Protein AF-A0A358MZM6-F1 (afdb_monomer)

Solvent-accessible surface area (backbone atoms only — not comparable to full-atom values): 9658 Å² total; per-residue (Å²): 132,86,38,70,95,52,33,87,55,65,82,93,56,60,63,68,61,49,49,54,53,49,49,56,41,51,64,39,51,34,7,56,66,29,31,60,54,46,32,49,62,78,76,50,54,70,80,70,39,48,87,45,44,67,49,44,51,47,34,42,74,51,62,31,85,33,50,62,96,30,25,59,54,30,22,54,45,38,35,43,50,28,32,77,63,34,26,55,71,26,55,64,48,32,60,67,67,24,47,85,88,46,86,70,22,72,61,43,38,54,51,29,53,58,35,45,56,64,43,42,29,56,42,51,84,48,44,71,58,50,57,49,49,44,53,50,47,65,70,34,96,60,22,83,82,38,45,76,53,45,54,49,48,56,52,48,52,52,54,27,72,73,39,78,64,85,60,86,65,40,58,83,81,79,102

Secondary structure (DSSP, 8-state):
---TTTSS--TT--HHHHHHHHHHHHH-SBHHHHHHGGGTGGG--HHHHGGGHHHHHHHHHS--SB-GGGHHHHHHHHHHHHHHTTBTTHHHHHHHTT-TTSTTHHHHHHHHHHHHHTTGGGGGGGHHHHHHHHHHHHHSTTHHHHHHHHHHHHHHHHHHHH-----PPBPSTT-

pLDDT: mean 91.61, std 7.94, range [53.28, 98.44]

Mean predicted aligned error: 4.28 Å

Structure (mmCIF, N/CA/C/O backbone):
data_AF-A0A358MZM6-F1
#
_entry.id   AF-A0A358MZM6-F1
#
loop_
_atom_site.group_PDB
_atom_site.id
_atom_site.type_symbol
_atom_site.label_atom_id
_atom_site.label_alt_id
_atom_site.label_comp_id
_atom_site.label_asym_id
_atom_site.label_entity_id
_atom_site.label_seq_id
_atom_site.pdbx_PDB_ins_code
_atom_site.Cartn_x
_atom_site.Cartn_y
_atom_site.Cartn_z
_atom_site.occupancy
_atom_site.B_iso_or_equiv
_atom_site.auth_seq_id
_atom_site.auth_comp_id
_atom_site.auth_asym_id
_atom_site.auth_atom_id
_atom_site.pdbx_PDB_model_num
ATOM 1 N N . ARG A 1 1 ? -5.790 9.515 -16.003 1.00 54.62 1 ARG A N 1
ATOM 2 C CA . ARG A 1 1 ? -4.310 9.675 -15.987 1.00 54.62 1 ARG A CA 1
ATOM 3 C C . ARG A 1 1 ? -3.790 9.481 -17.411 1.00 54.62 1 ARG A C 1
ATOM 5 O O . ARG A 1 1 ? -4.254 8.554 -18.059 1.00 54.62 1 ARG A O 1
ATOM 12 N N . ARG A 1 2 ? -2.876 10.325 -17.916 1.00 56.56 2 ARG A N 1
ATOM 13 C CA . ARG A 1 2 ? -2.141 10.038 -19.166 1.00 56.56 2 ARG A CA 1
ATOM 14 C C . ARG A 1 2 ? -1.025 9.043 -18.820 1.00 56.56 2 ARG A C 1
ATOM 16 O O . ARG A 1 2 ? -0.200 9.362 -17.976 1.00 56.56 2 ARG A O 1
ATOM 23 N N . GLY A 1 3 ? -1.048 7.842 -19.391 1.00 63.28 3 GLY A N 1
ATOM 24 C CA . GLY A 1 3 ? -0.152 6.730 -19.031 1.00 63.28 3 GLY A CA 1
ATOM 25 C C . GLY A 1 3 ? 1.261 6.802 -19.622 1.00 63.28 3 GLY A C 1
ATOM 26 O O . GLY A 1 3 ? 1.897 5.773 -19.763 1.00 63.28 3 GLY A O 1
ATOM 27 N N . GLY A 1 4 ? 1.751 7.974 -20.034 1.00 71.50 4 GLY A N 1
ATOM 28 C CA . GLY A 1 4 ? 3.021 8.069 -20.766 1.00 71.50 4 GLY A CA 1
ATOM 29 C C . GLY A 1 4 ? 3.014 7.317 -22.107 1.00 71.50 4 GLY A C 1
ATOM 30 O O . GLY A 1 4 ? 1.965 6.863 -22.568 1.00 71.50 4 GLY A O 1
ATOM 31 N N . LEU A 1 5 ? 4.188 7.212 -22.739 1.00 73.56 5 LEU A N 1
ATOM 32 C CA . LEU A 1 5 ? 4.358 6.604 -24.067 1.00 73.56 5 LEU A CA 1
ATOM 33 C C . LEU A 1 5 ? 4.016 5.101 -24.079 1.00 73.56 5 LEU A C 1
ATOM 35 O O . LEU A 1 5 ? 3.422 4.620 -25.036 1.00 73.56 5 LEU A O 1
ATOM 39 N N . ILE A 1 6 ? 4.341 4.385 -22.996 1.00 80.88 6 ILE A N 1
ATOM 40 C CA . ILE A 1 6 ? 4.246 2.915 -22.907 1.00 80.88 6 ILE A CA 1
ATOM 41 C C . ILE A 1 6 ? 3.230 2.401 -21.873 1.00 80.88 6 ILE A C 1
ATOM 43 O O . ILE A 1 6 ? 3.081 1.200 -21.689 1.00 80.88 6 ILE A O 1
ATOM 47 N N . GLY A 1 7 ? 2.482 3.267 -21.185 1.00 74.56 7 GLY A N 1
ATOM 48 C CA . GLY A 1 7 ? 1.556 2.804 -20.138 1.00 74.56 7 GLY A CA 1
ATOM 49 C C . GLY A 1 7 ? 0.238 2.219 -20.643 1.00 74.56 7 GLY A C 1
ATOM 50 O O . GLY A 1 7 ? -0.596 1.860 -19.817 1.00 74.56 7 GLY A O 1
ATOM 51 N N . ARG A 1 8 ? 0.015 2.136 -21.963 1.00 78.38 8 ARG A N 1
ATOM 52 C CA . ARG A 1 8 ? -1.135 1.416 -22.552 1.00 78.38 8 ARG A CA 1
ATOM 53 C C . ARG A 1 8 ? -0.785 0.014 -23.047 1.00 78.38 8 ARG A C 1
ATOM 55 O O . ARG A 1 8 ? -1.673 -0.822 -23.127 1.00 78.38 8 ARG A O 1
ATOM 62 N N . SER A 1 9 ? 0.459 -0.199 -23.463 1.00 81.12 9 SER A N 1
ATOM 63 C CA . SER A 1 9 ? 0.935 -1.464 -24.015 1.00 81.12 9 SER A CA 1
ATOM 64 C C . SER A 1 9 ? 2.455 -1.507 -23.942 1.00 81.12 9 SER A C 1
ATOM 66 O O . SER A 1 9 ? 3.119 -0.510 -24.224 1.00 81.12 9 SER A O 1
ATOM 68 N N . LEU A 1 10 ? 2.981 -2.681 -23.596 1.00 84.06 10 LEU A N 1
ATOM 69 C CA . LEU A 1 10 ? 4.411 -2.994 -23.596 1.00 84.06 10 LEU A CA 1
ATOM 70 C C . LEU A 1 10 ? 4.800 -3.897 -24.783 1.00 84.06 10 LEU A C 1
ATOM 72 O O . LEU A 1 10 ? 5.896 -4.452 -24.808 1.00 84.06 10 LEU A O 1
ATOM 76 N N . ALA A 1 11 ? 3.906 -4.072 -25.763 1.00 85.56 11 ALA A N 1
ATOM 77 C CA . ALA A 1 11 ? 4.174 -4.885 -26.945 1.00 85.56 11 ALA A CA 1
ATOM 78 C C . ALA A 1 11 ? 5.356 -4.317 -27.751 1.00 85.56 11 ALA A C 1
ATOM 80 O O . ALA A 1 11 ? 5.383 -3.128 -28.064 1.00 85.56 11 ALA A O 1
ATOM 81 N N . GLY A 1 12 ? 6.328 -5.173 -28.077 1.00 85.50 12 GLY A N 1
ATOM 82 C CA . GLY A 1 12 ? 7.541 -4.788 -28.807 1.00 85.50 12 GLY A CA 1
ATOM 83 C C . GLY A 1 12 ? 8.589 -4.033 -27.978 1.00 85.50 12 GLY A C 1
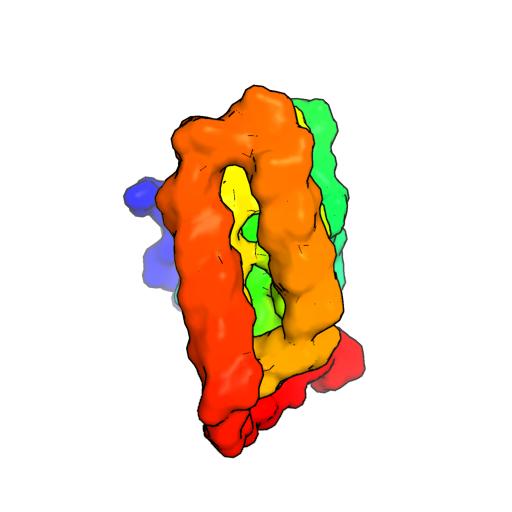ATOM 84 O O . GLY A 1 12 ? 9.612 -3.641 -28.531 1.00 85.50 12 GLY A O 1
ATOM 85 N N . VAL A 1 13 ? 8.367 -3.830 -26.673 1.00 86.94 13 VAL A N 1
ATOM 86 C CA . VAL A 1 13 ? 9.354 -3.210 -25.778 1.00 86.94 13 VAL A CA 1
ATOM 87 C C . VAL A 1 13 ? 10.357 -4.261 -25.308 1.00 86.94 13 VAL A C 1
ATOM 89 O O . VAL A 1 13 ? 9.971 -5.302 -24.771 1.00 86.94 13 VAL A O 1
ATOM 92 N N . ASP A 1 14 ? 11.645 -3.962 -25.465 1.00 89.94 14 ASP A N 1
ATOM 93 C CA . ASP A 1 14 ? 12.726 -4.775 -24.912 1.00 89.94 14 ASP A CA 1
ATOM 94 C C . ASP A 1 14 ? 12.617 -4.842 -23.380 1.00 89.94 14 ASP A C 1
ATOM 96 O O . ASP A 1 14 ? 12.567 -3.820 -22.687 1.00 89.94 14 ASP A O 1
ATOM 100 N N . ARG A 1 15 ? 12.544 -6.064 -22.845 1.00 86.25 15 ARG A N 1
ATOM 101 C CA . ARG A 1 15 ? 12.264 -6.295 -21.423 1.00 86.25 15 ARG A CA 1
ATOM 102 C C . ARG A 1 15 ? 13.448 -5.989 -20.526 1.00 86.25 15 ARG A C 1
ATOM 104 O O . ARG A 1 15 ? 13.241 -5.524 -19.408 1.00 86.25 15 ARG A O 1
ATOM 111 N N . GLU A 1 16 ? 14.661 -6.197 -21.011 1.00 88.56 16 GLU A N 1
ATOM 112 C CA . GLU A 1 16 ? 15.870 -5.923 -20.248 1.00 88.56 16 GLU A CA 1
ATOM 113 C C . GLU A 1 16 ? 16.110 -4.411 -20.143 1.00 88.56 16 GLU A C 1
ATOM 115 O O . GLU A 1 16 ? 16.407 -3.889 -19.065 1.00 88.56 16 GLU A O 1
ATOM 120 N N . LEU A 1 17 ? 15.908 -3.682 -21.244 1.00 91.69 17 LEU A N 1
ATOM 121 C CA . LEU A 1 17 ? 15.954 -2.222 -21.256 1.00 91.69 17 LEU A CA 1
ATOM 122 C C . LEU A 1 17 ? 14.833 -1.623 -20.407 1.00 91.69 17 LEU A C 1
ATOM 124 O O . LEU A 1 17 ? 15.084 -0.678 -19.658 1.00 91.69 17 LEU A O 1
ATOM 128 N N . LEU A 1 18 ? 13.620 -2.185 -20.470 1.00 90.06 18 LEU A N 1
ATOM 129 C CA . LEU A 1 18 ? 12.517 -1.769 -19.605 1.00 90.06 18 LEU A CA 1
ATOM 130 C C . LEU A 1 18 ? 12.870 -1.966 -18.129 1.00 90.06 18 LEU A C 1
ATOM 132 O O . LEU A 1 18 ? 12.666 -1.049 -17.335 1.00 90.06 18 LEU A O 1
ATOM 136 N N . LEU A 1 19 ? 13.423 -3.127 -17.769 1.00 88.19 19 LEU A N 1
ATOM 137 C CA . LEU A 1 19 ? 13.860 -3.418 -16.406 1.00 88.19 19 LEU A CA 1
ATOM 138 C C . LEU A 1 19 ? 14.866 -2.383 -15.912 1.00 88.19 19 LEU A C 1
ATOM 140 O O . LEU A 1 19 ? 14.633 -1.737 -14.890 1.00 88.19 19 LEU A O 1
ATOM 144 N N . ARG A 1 20 ? 15.934 -2.151 -16.680 1.00 91.00 20 ARG A N 1
ATOM 145 C CA . ARG A 1 20 ? 16.954 -1.151 -16.345 1.00 91.00 20 ARG A CA 1
ATOM 146 C C . ARG A 1 20 ? 16.359 0.248 -16.194 1.00 91.00 20 ARG A C 1
ATOM 148 O O . ARG A 1 20 ? 16.615 0.915 -15.192 1.00 91.00 20 ARG A O 1
ATOM 155 N N . ALA A 1 21 ? 15.532 0.679 -17.146 1.00 91.75 21 ALA A N 1
ATOM 156 C CA . ALA A 1 21 ? 14.928 2.008 -17.135 1.00 91.75 21 ALA A CA 1
ATOM 157 C C . ALA A 1 21 ? 13.986 2.216 -15.940 1.00 91.75 21 ALA A C 1
ATOM 159 O O . ALA A 1 21 ? 14.014 3.276 -15.314 1.00 91.75 21 ALA A O 1
ATOM 160 N N . VAL A 1 22 ? 13.171 1.215 -15.597 1.00 90.69 22 VAL A N 1
ATOM 161 C CA . VAL A 1 22 ? 12.270 1.289 -14.439 1.00 90.69 22 VAL A CA 1
ATOM 162 C C . VAL A 1 22 ? 13.062 1.285 -13.139 1.00 90.69 22 VAL A C 1
ATOM 164 O O . VAL A 1 22 ? 12.782 2.124 -12.290 1.00 90.69 22 VAL A O 1
ATOM 167 N N . CYS A 1 23 ? 14.064 0.415 -12.980 1.00 91.31 23 CYS A N 1
ATOM 168 C CA . CYS A 1 23 ? 14.886 0.378 -11.767 1.00 91.31 23 CYS A CA 1
ATOM 169 C C . CYS A 1 23 ? 15.580 1.723 -11.510 1.00 91.31 23 CYS A C 1
ATOM 171 O O . CYS A 1 23 ? 15.464 2.270 -10.415 1.00 91.31 23 CYS A O 1
ATOM 173 N N . VAL A 1 24 ? 16.212 2.310 -12.532 1.00 93.38 24 VAL A N 1
ATOM 174 C CA . VAL A 1 24 ? 16.828 3.645 -12.428 1.00 93.38 24 VAL A CA 1
ATOM 175 C C . VAL A 1 24 ? 15.769 4.719 -12.166 1.00 93.38 24 VAL A C 1
ATOM 177 O O . VAL A 1 24 ? 15.937 5.585 -11.309 1.00 93.38 24 VAL A O 1
ATOM 180 N N . GLY A 1 25 ? 14.639 4.661 -12.871 1.00 93.00 25 GLY A N 1
ATOM 181 C CA . GLY A 1 25 ? 13.559 5.628 -12.708 1.00 93.00 25 GLY A CA 1
ATOM 182 C C . GLY A 1 25 ? 12.920 5.601 -11.313 1.00 93.00 25 GLY A C 1
ATOM 183 O O . GLY A 1 25 ? 12.555 6.653 -10.789 1.00 93.00 25 GLY A O 1
ATOM 184 N N . LEU A 1 26 ? 12.818 4.428 -10.684 1.00 94.12 26 LEU A N 1
ATOM 185 C CA . LEU A 1 26 ? 12.310 4.267 -9.319 1.00 94.12 26 LEU A CA 1
ATOM 186 C C . LEU A 1 26 ? 13.266 4.818 -8.256 1.00 94.12 26 LEU A C 1
ATOM 188 O O . LEU A 1 26 ? 12.814 5.118 -7.154 1.00 94.12 26 LEU A O 1
ATOM 192 N N . GLN A 1 27 ? 14.542 5.018 -8.589 1.00 94.06 27 GLN A N 1
ATOM 193 C CA . GLN A 1 27 ? 15.518 5.674 -7.718 1.00 94.06 27 GLN A CA 1
ATOM 194 C C . GLN A 1 27 ? 15.507 7.203 -7.848 1.00 94.06 27 GLN A C 1
ATOM 196 O O . GLN A 1 27 ? 16.023 7.885 -6.965 1.00 94.06 27 GLN A O 1
ATOM 201 N N . ASN A 1 28 ? 14.861 7.767 -8.877 1.00 94.75 28 ASN A N 1
ATOM 202 C CA . ASN A 1 28 ? 14.860 9.209 -9.145 1.00 94.75 28 ASN A CA 1
ATOM 203 C C . ASN A 1 28 ? 14.442 10.039 -7.920 1.00 94.75 28 ASN A C 1
ATOM 205 O O . ASN A 1 28 ? 13.447 9.733 -7.280 1.00 94.75 28 ASN A O 1
ATOM 209 N N . GLU A 1 29 ? 15.161 11.100 -7.584 1.00 95.00 29 GLU A N 1
ATOM 210 C CA . GLU A 1 29 ? 14.917 11.838 -6.341 1.00 95.00 29 GLU A CA 1
ATOM 211 C C . GLU A 1 29 ? 13.605 12.637 -6.311 1.00 95.00 29 GLU A C 1
ATOM 213 O O . GLU A 1 29 ? 13.189 13.073 -5.235 1.00 95.00 29 GLU A O 1
ATOM 218 N N . ASP A 1 30 ? 12.939 12.839 -7.451 1.00 95.31 30 ASP A N 1
ATOM 219 C CA . ASP A 1 30 ? 11.674 13.569 -7.542 1.00 95.31 30 ASP A CA 1
ATOM 220 C C . ASP A 1 30 ? 10.449 12.639 -7.504 1.00 95.31 30 ASP A C 1
ATOM 222 O O . ASP A 1 30 ? 10.265 11.729 -8.321 1.00 95.31 30 ASP A O 1
ATOM 226 N N . GLY A 1 31 ? 9.546 12.905 -6.557 1.00 92.69 31 GLY A N 1
ATOM 227 C CA . GLY A 1 31 ? 8.336 12.111 -6.358 1.00 92.69 31 GLY A CA 1
ATOM 228 C C . GLY A 1 31 ? 7.383 12.107 -7.558 1.00 92.69 31 GLY A C 1
ATOM 229 O O . GLY A 1 31 ? 6.667 11.124 -7.770 1.00 92.69 31 GLY A O 1
ATOM 230 N N . ARG A 1 32 ? 7.363 13.170 -8.374 1.00 92.44 32 ARG A N 1
ATOM 231 C CA . ARG A 1 32 ? 6.523 13.228 -9.578 1.00 92.44 32 ARG A CA 1
ATOM 232 C C . ARG A 1 32 ? 7.130 12.391 -10.701 1.00 92.44 32 ARG A C 1
ATOM 234 O O . ARG A 1 32 ? 6.376 11.686 -11.376 1.00 92.44 32 ARG A O 1
ATOM 241 N N . ALA A 1 33 ? 8.451 12.417 -10.861 1.00 92.12 33 ALA A N 1
ATOM 242 C CA . ALA A 1 33 ? 9.177 11.558 -11.788 1.00 92.12 33 ALA A CA 1
ATOM 243 C C . ALA A 1 33 ? 8.942 10.076 -11.459 1.00 92.12 33 ALA A C 1
ATOM 245 O O . ALA A 1 33 ? 8.420 9.355 -12.315 1.00 92.12 33 ALA A O 1
ATOM 246 N N . ARG A 1 34 ? 9.174 9.644 -10.205 1.00 92.88 34 ARG A N 1
ATOM 247 C CA . ARG A 1 34 ? 8.862 8.262 -9.771 1.00 92.88 34 ARG A CA 1
ATOM 248 C C . ARG A 1 34 ? 7.394 7.909 -10.019 1.00 92.88 34 ARG A C 1
ATOM 250 O O . ARG A 1 34 ? 7.081 6.842 -10.539 1.00 92.88 34 ARG A O 1
ATOM 257 N N . GLY A 1 35 ? 6.476 8.823 -9.693 1.00 89.75 35 GLY A N 1
ATOM 258 C CA . GLY A 1 35 ? 5.033 8.630 -9.856 1.00 89.75 35 GLY A CA 1
ATOM 259 C C . GLY A 1 35 ? 4.578 8.335 -11.290 1.00 89.75 35 GLY A C 1
ATOM 260 O O . GLY A 1 35 ? 3.561 7.662 -11.475 1.00 89.75 35 GLY A O 1
ATOM 261 N N . SER A 1 36 ? 5.321 8.787 -12.306 1.00 88.12 36 SER A N 1
ATOM 262 C CA . SER A 1 36 ? 4.999 8.527 -13.718 1.00 88.12 36 SER A CA 1
ATOM 263 C C . SER A 1 36 ? 5.083 7.036 -14.091 1.00 88.12 36 SER A C 1
ATOM 265 O O . SER A 1 36 ? 4.304 6.555 -14.923 1.00 88.12 36 SER A O 1
ATOM 267 N N . LEU A 1 37 ? 5.944 6.284 -13.396 1.00 88.94 37 LEU A N 1
ATOM 268 C CA . LEU A 1 37 ? 6.194 4.861 -13.633 1.00 88.94 37 LEU A CA 1
ATOM 269 C C . LEU A 1 37 ? 5.055 3.964 -13.143 1.00 88.94 37 LEU A C 1
ATOM 271 O O . LEU A 1 37 ? 4.918 2.841 -13.616 1.00 88.94 37 LEU A O 1
ATOM 275 N N . GLY A 1 38 ? 4.167 4.462 -12.276 1.00 85.50 38 GLY A N 1
ATOM 276 C CA . GLY A 1 38 ? 3.034 3.676 -11.771 1.00 85.50 38 GLY A CA 1
ATOM 277 C C . GLY A 1 38 ? 2.066 3.204 -12.867 1.00 85.50 38 GLY A C 1
ATOM 278 O O . GLY A 1 38 ? 1.317 2.256 -12.662 1.00 85.50 38 GLY A O 1
ATOM 279 N N . SER A 1 39 ? 2.081 3.835 -14.047 1.00 82.81 39 SER A N 1
ATOM 280 C CA . SER A 1 39 ? 1.307 3.383 -15.213 1.00 82.81 39 SER A CA 1
ATOM 281 C C . SER A 1 39 ? 1.825 2.076 -15.824 1.00 82.81 39 SER A C 1
ATOM 283 O O . SER A 1 39 ? 1.046 1.328 -16.412 1.00 82.81 39 SER A O 1
ATOM 285 N N . ILE A 1 40 ? 3.111 1.766 -15.644 1.00 84.00 40 ILE A N 1
ATOM 286 C CA . ILE A 1 40 ? 3.744 0.545 -16.155 1.00 84.00 40 ILE A CA 1
ATOM 287 C C . ILE A 1 40 ? 3.221 -0.672 -15.385 1.00 84.00 40 ILE A C 1
ATOM 289 O O . ILE A 1 40 ? 2.901 -1.689 -15.995 1.00 84.00 40 ILE A O 1
ATOM 293 N N . TYR A 1 41 ? 3.023 -0.536 -14.068 1.00 81.44 41 TYR A N 1
ATOM 294 C CA . TYR A 1 41 ? 2.533 -1.602 -13.182 1.00 81.44 41 TYR A CA 1
ATOM 295 C C . TYR A 1 41 ? 1.199 -2.211 -13.635 1.00 81.44 41 TYR A C 1
ATOM 297 O O . TYR A 1 41 ? 0.935 -3.387 -13.395 1.00 81.44 41 TYR A O 1
ATOM 305 N N . ALA A 1 42 ? 0.351 -1.434 -14.315 1.00 74.94 42 ALA A N 1
ATOM 306 C CA . ALA A 1 42 ? -0.937 -1.919 -14.801 1.00 74.94 42 ALA A CA 1
ATOM 307 C C . ALA A 1 42 ? -0.804 -3.020 -15.872 1.00 74.94 42 ALA A C 1
ATOM 309 O O . ALA A 1 42 ? -1.702 -3.856 -15.978 1.00 74.94 42 ALA A O 1
ATOM 310 N N . ASN A 1 43 ? 0.306 -3.033 -16.618 1.00 80.56 43 ASN A N 1
ATOM 311 C CA . ASN A 1 43 ? 0.504 -3.858 -17.812 1.00 80.56 43 ASN A CA 1
ATOM 312 C C . ASN A 1 43 ? 1.358 -5.113 -17.580 1.00 80.56 43 ASN A C 1
ATOM 314 O O . ASN A 1 43 ? 1.544 -5.875 -18.521 1.00 80.56 43 ASN A O 1
ATOM 318 N N . LEU A 1 44 ? 1.890 -5.319 -16.371 1.00 80.31 44 LEU A N 1
ATOM 319 C CA . LEU A 1 44 ? 2.775 -6.446 -16.069 1.00 80.31 44 LEU A CA 1
ATOM 320 C C . LEU A 1 44 ? 2.016 -7.578 -15.357 1.00 80.31 44 LEU A C 1
ATOM 322 O O . LEU A 1 44 ? 1.278 -7.346 -14.387 1.00 80.31 44 LEU A O 1
ATOM 326 N N . ASN A 1 45 ? 2.204 -8.807 -15.840 1.00 85.62 45 ASN A N 1
ATOM 327 C CA . ASN A 1 45 ? 1.771 -10.028 -15.159 1.00 85.62 45 ASN A CA 1
ATOM 328 C C . ASN A 1 45 ? 2.750 -10.424 -14.032 1.00 85.62 45 ASN A C 1
ATOM 330 O O . ASN A 1 45 ? 3.748 -9.744 -13.812 1.00 85.62 45 ASN A O 1
ATOM 334 N N . TYR A 1 46 ? 2.449 -11.491 -13.283 1.00 84.44 46 TYR A N 1
ATOM 335 C CA . TYR A 1 46 ? 3.259 -11.867 -12.120 1.00 84.44 46 TYR A CA 1
ATOM 336 C C . TYR A 1 46 ? 4.718 -12.199 -12.479 1.00 84.44 46 TYR A C 1
ATOM 338 O O . TYR A 1 46 ? 5.633 -11.662 -11.859 1.00 84.44 46 TYR A O 1
ATOM 346 N N . ASP A 1 47 ? 4.949 -13.022 -13.502 1.00 85.31 47 ASP A N 1
ATOM 347 C CA . ASP A 1 47 ? 6.307 -13.397 -13.914 1.00 85.31 47 ASP A CA 1
ATOM 348 C C . ASP A 1 47 ? 7.080 -12.195 -14.458 1.00 85.31 47 ASP A C 1
ATOM 350 O O . ASP A 1 47 ? 8.272 -12.041 -14.200 1.00 85.31 47 ASP A O 1
ATOM 354 N N . GLU A 1 48 ? 6.385 -11.284 -15.140 1.00 85.44 48 GLU A N 1
ATOM 355 C CA . GLU A 1 48 ? 6.982 -10.047 -15.630 1.00 85.44 48 GLU A CA 1
ATOM 356 C C . GLU A 1 48 ? 7.344 -9.068 -14.507 1.00 85.44 48 GLU A C 1
ATOM 358 O O . GLU A 1 48 ? 8.283 -8.302 -14.689 1.00 85.44 48 GLU A O 1
ATOM 363 N N . ILE A 1 49 ? 6.643 -9.050 -13.363 1.00 88.12 49 ILE A N 1
ATOM 364 C CA . ILE A 1 49 ? 6.996 -8.136 -12.261 1.00 88.12 49 ILE A CA 1
ATOM 365 C C . ILE A 1 49 ? 8.128 -8.653 -11.380 1.00 88.12 49 ILE A C 1
ATOM 367 O O . ILE A 1 49 ? 8.764 -7.828 -10.726 1.00 88.12 49 ILE A O 1
ATOM 371 N N . LYS A 1 50 ? 8.392 -9.967 -11.348 1.00 89.62 50 LYS A N 1
ATOM 372 C CA . LYS A 1 50 ? 9.393 -10.579 -10.454 1.00 89.62 50 LYS A CA 1
ATOM 373 C C . LYS A 1 50 ? 10.736 -9.837 -10.444 1.00 89.62 50 LYS A C 1
ATOM 375 O O . LYS A 1 50 ? 11.160 -9.435 -9.361 1.00 89.62 50 LYS A O 1
ATOM 380 N N . PRO A 1 51 ? 11.358 -9.523 -11.600 1.00 90.00 51 PRO A N 1
ATOM 381 C CA . PRO A 1 51 ? 12.651 -8.836 -11.614 1.00 90.00 51 PRO A CA 1
ATOM 382 C C . PRO A 1 51 ? 12.593 -7.403 -11.061 1.00 90.00 51 PRO A C 1
ATOM 384 O O . PRO A 1 51 ? 13.606 -6.851 -10.642 1.00 90.00 51 PRO A O 1
ATOM 387 N N . PHE A 1 52 ? 11.408 -6.787 -11.055 1.00 89.88 52 PHE A N 1
ATOM 388 C CA . PHE A 1 52 ? 11.186 -5.425 -10.575 1.00 89.88 52 PHE A CA 1
ATOM 389 C C . PHE A 1 52 ? 10.877 -5.374 -9.075 1.00 89.88 52 PHE A C 1
ATOM 391 O O . PHE A 1 52 ? 10.974 -4.298 -8.484 1.00 89.88 52 PHE A O 1
ATOM 398 N N . LEU A 1 53 ? 10.496 -6.498 -8.453 1.00 91.94 53 LEU A N 1
ATOM 399 C CA . LEU A 1 53 ? 10.031 -6.541 -7.063 1.00 91.94 53 LEU A CA 1
ATOM 400 C C . LEU A 1 53 ? 10.991 -5.854 -6.079 1.00 91.94 53 LEU A C 1
ATOM 402 O O . LEU A 1 53 ? 10.503 -5.022 -5.310 1.00 91.94 53 LEU A O 1
ATOM 406 N N . PRO A 1 54 ? 12.322 -6.080 -6.119 1.00 92.75 54 PRO A N 1
ATOM 407 C CA . PRO A 1 54 ? 13.242 -5.400 -5.206 1.00 92.75 54 PRO A CA 1
ATOM 408 C C . PRO A 1 54 ? 13.188 -3.869 -5.331 1.00 92.75 54 PRO A C 1
ATOM 410 O O . PRO A 1 54 ? 13.064 -3.165 -4.328 1.00 92.75 54 PRO A O 1
ATOM 413 N N . ALA A 1 55 ? 13.195 -3.346 -6.561 1.00 93.12 55 ALA A N 1
ATOM 414 C CA . ALA A 1 55 ? 13.134 -1.907 -6.818 1.00 93.12 55 ALA A CA 1
ATOM 415 C C . ALA A 1 55 ? 11.767 -1.307 -6.448 1.00 93.12 55 ALA A C 1
ATOM 417 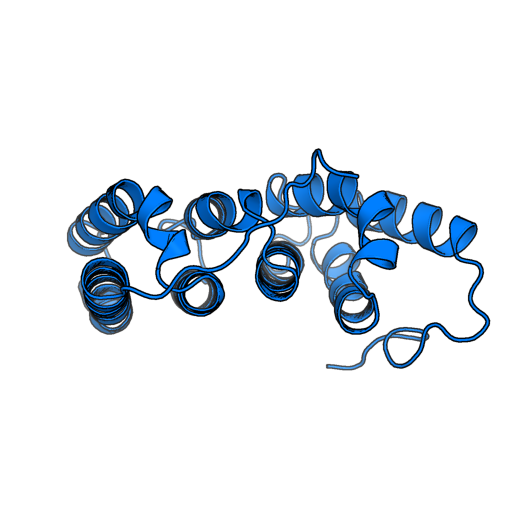O O . ALA A 1 55 ? 11.694 -0.198 -5.916 1.00 93.12 55 ALA A O 1
ATOM 418 N N . ILE A 1 56 ? 10.676 -2.040 -6.689 1.00 94.25 56 ILE A N 1
ATOM 419 C CA . ILE A 1 56 ? 9.321 -1.622 -6.307 1.00 94.25 56 ILE A CA 1
ATOM 420 C C . ILE A 1 56 ? 9.208 -1.539 -4.786 1.00 94.25 56 ILE A C 1
ATOM 422 O O . ILE A 1 56 ? 8.719 -0.537 -4.270 1.00 94.25 56 ILE A O 1
ATOM 426 N N . HIS A 1 57 ? 9.686 -2.556 -4.070 1.00 95.56 57 HIS A N 1
ATOM 427 C CA . HIS A 1 57 ? 9.706 -2.563 -2.612 1.00 95.56 57 HIS A CA 1
ATOM 428 C C . HIS A 1 57 ? 10.515 -1.394 -2.055 1.00 95.56 57 HIS A C 1
ATOM 430 O O . HIS A 1 57 ? 10.001 -0.645 -1.223 1.00 95.56 57 HIS A O 1
ATOM 436 N N . GLN A 1 58 ? 11.730 -1.171 -2.566 1.00 95.38 58 GLN A N 1
ATOM 437 C CA . GLN A 1 58 ? 12.537 -0.018 -2.172 1.00 95.38 58 GLN A CA 1
ATOM 438 C C . GLN A 1 58 ? 11.774 1.296 -2.398 1.00 95.38 58 GLN A C 1
ATOM 440 O O . GLN A 1 58 ? 11.675 2.111 -1.487 1.00 95.38 58 GLN A O 1
ATOM 445 N N . ALA A 1 59 ? 11.139 1.475 -3.559 1.00 95.62 59 ALA A N 1
ATOM 446 C CA . ALA A 1 59 ? 10.364 2.679 -3.861 1.00 95.62 59 ALA A CA 1
ATOM 447 C C . ALA A 1 59 ? 9.096 2.849 -3.000 1.00 95.62 59 ALA A C 1
ATOM 449 O O . ALA A 1 59 ? 8.581 3.966 -2.905 1.00 95.62 59 ALA A O 1
ATOM 450 N N . ILE A 1 60 ? 8.570 1.773 -2.396 1.00 96.62 60 ILE A N 1
ATOM 451 C CA . ILE A 1 60 ? 7.480 1.828 -1.409 1.00 96.62 60 ILE A CA 1
ATOM 452 C C . ILE A 1 60 ? 8.014 2.282 -0.047 1.00 96.62 60 ILE A C 1
ATOM 454 O O . ILE A 1 60 ? 7.396 3.134 0.597 1.00 96.62 60 ILE A O 1
ATOM 458 N N . VAL A 1 61 ? 9.133 1.711 0.397 1.00 96.31 61 VAL A N 1
ATOM 459 C CA . VAL A 1 61 ? 9.709 1.955 1.728 1.00 96.31 61 VAL A CA 1
ATOM 460 C C . VAL A 1 61 ? 10.379 3.325 1.805 1.00 96.31 61 VAL A C 1
ATOM 462 O O . VAL A 1 61 ? 10.175 4.049 2.778 1.00 96.31 61 VAL A O 1
ATOM 465 N N . GLU A 1 62 ? 11.116 3.708 0.765 1.00 95.56 62 GLU A N 1
ATOM 466 C CA . GLU A 1 62 ? 11.923 4.924 0.709 1.00 95.56 62 GLU A CA 1
ATOM 467 C C . GLU A 1 62 ? 11.198 6.019 -0.091 1.00 95.56 62 GLU A C 1
ATOM 469 O O . GLU A 1 62 ? 11.205 6.004 -1.330 1.00 95.56 62 GLU A O 1
ATOM 474 N N . PRO A 1 63 ? 10.548 6.995 0.573 1.00 92.94 63 PRO A N 1
ATOM 475 C CA . PRO A 1 63 ? 9.925 8.107 -0.131 1.00 92.94 63 PRO A CA 1
ATOM 476 C C . PRO A 1 63 ? 10.977 8.941 -0.873 1.00 92.94 63 PRO A C 1
ATOM 478 O O . PRO A 1 63 ? 12.093 9.132 -0.397 1.00 92.94 63 PRO A O 1
ATOM 481 N N . ALA A 1 64 ? 10.598 9.475 -2.036 1.00 93.62 64 ALA A N 1
ATOM 482 C CA . ALA A 1 64 ? 11.454 10.391 -2.784 1.00 93.62 64 ALA A CA 1
ATOM 483 C C . ALA A 1 64 ? 11.798 11.634 -1.928 1.00 93.62 64 ALA A C 1
ATOM 485 O O . ALA A 1 64 ? 10.882 12.213 -1.329 1.00 93.62 64 ALA A O 1
ATOM 486 N N . PRO A 1 65 ? 13.077 12.053 -1.865 1.00 94.00 65 PRO A N 1
ATOM 487 C CA . PRO A 1 65 ? 13.510 13.169 -1.022 1.00 94.00 65 PRO A CA 1
ATOM 488 C C . PRO A 1 65 ? 13.041 14.536 -1.546 1.00 94.00 65 PRO A C 1
ATOM 490 O O . PRO A 1 65 ? 12.904 15.478 -0.768 1.00 94.00 65 PRO A O 1
ATOM 493 N N . SER A 1 66 ? 12.745 14.649 -2.844 1.00 94.69 66 SER A N 1
ATOM 494 C CA . SER A 1 66 ? 12.203 15.853 -3.474 1.00 94.69 66 SER A CA 1
ATOM 495 C C . SER A 1 66 ? 10.836 15.583 -4.115 1.00 94.69 66 SER A C 1
ATOM 497 O O . SER A 1 66 ? 10.378 14.442 -4.222 1.00 94.69 66 SER A O 1
ATOM 499 N N . GLY A 1 67 ? 10.104 16.644 -4.468 1.00 91.00 67 GLY A N 1
ATOM 500 C CA . GLY A 1 67 ? 8.733 16.493 -4.963 1.00 91.00 67 GLY A CA 1
ATOM 501 C C . GLY A 1 67 ? 7.817 15.804 -3.942 1.00 91.00 67 GLY A C 1
ATOM 502 O O . GLY A 1 67 ? 6.969 14.997 -4.319 1.00 91.00 67 GLY A O 1
ATOM 503 N N . ILE A 1 68 ? 7.984 16.113 -2.648 1.00 88.81 68 ILE A N 1
ATOM 504 C CA . ILE A 1 68 ? 7.323 15.452 -1.501 1.00 88.81 68 ILE A CA 1
ATOM 505 C C . ILE A 1 68 ? 5.795 15.410 -1.659 1.00 88.81 68 ILE A C 1
ATOM 507 O O . ILE A 1 68 ? 5.150 14.432 -1.276 1.00 88.81 68 ILE A O 1
ATOM 511 N N . MET A 1 69 ? 5.217 16.431 -2.302 1.00 87.31 69 MET A N 1
ATOM 512 C CA . MET A 1 69 ? 3.795 16.481 -2.663 1.00 87.31 69 MET A CA 1
ATOM 513 C C . MET A 1 69 ? 3.323 15.288 -3.520 1.00 87.31 69 MET A C 1
ATOM 515 O O . MET A 1 69 ? 2.138 14.975 -3.560 1.00 87.31 69 MET A O 1
ATOM 519 N N . PHE A 1 70 ? 4.234 14.605 -4.209 1.00 91.19 70 PHE A N 1
ATOM 520 C CA . PHE A 1 70 ? 3.951 13.507 -5.135 1.00 91.19 70 PHE A CA 1
ATOM 521 C C . PHE A 1 70 ? 4.534 12.163 -4.671 1.00 91.19 70 PHE A C 1
ATOM 523 O O . PHE A 1 70 ? 4.212 11.128 -5.255 1.00 91.19 70 PHE A O 1
ATOM 530 N N . ALA A 1 71 ? 5.309 12.144 -3.580 1.00 90.38 71 ALA A N 1
ATOM 531 C CA . ALA A 1 71 ? 6.041 10.966 -3.107 1.00 90.38 71 ALA A CA 1
ATOM 532 C C . ALA A 1 71 ? 5.142 9.774 -2.713 1.00 90.38 71 ALA A C 1
ATOM 534 O O . ALA A 1 71 ? 5.574 8.626 -2.763 1.00 90.38 71 ALA A O 1
ATOM 535 N N . SER A 1 72 ? 3.873 10.008 -2.358 1.00 93.19 72 SER A N 1
ATOM 536 C CA . SER A 1 72 ? 2.940 8.925 -1.990 1.00 93.19 72 SER A CA 1
ATOM 537 C C . SER A 1 72 ? 2.401 8.141 -3.190 1.00 93.19 72 SER A C 1
ATOM 539 O O . SER A 1 72 ? 1.983 6.995 -3.041 1.00 93.19 72 SER A O 1
ATOM 541 N N . GLY A 1 73 ? 2.375 8.740 -4.386 1.00 92.56 73 GLY A N 1
ATOM 542 C CA . GLY A 1 73 ? 1.673 8.171 -5.538 1.00 92.56 73 GLY A CA 1
ATOM 543 C C . GLY A 1 73 ? 2.244 6.828 -5.993 1.00 92.56 73 GLY A C 1
ATOM 544 O O . GLY A 1 73 ? 1.483 5.882 -6.213 1.00 92.56 73 GLY A O 1
ATOM 545 N N . ILE A 1 74 ? 3.573 6.742 -6.103 1.00 94.06 74 ILE A N 1
ATOM 546 C CA . ILE A 1 74 ? 4.263 5.515 -6.517 1.00 94.06 74 ILE A CA 1
ATOM 547 C C . ILE A 1 74 ? 4.190 4.431 -5.438 1.00 94.06 74 ILE A C 1
ATOM 549 O O . ILE A 1 74 ? 3.901 3.287 -5.765 1.00 94.06 74 ILE A O 1
ATOM 553 N N . ARG A 1 75 ? 4.325 4.810 -4.159 1.00 96.31 75 ARG A N 1
ATOM 554 C CA . ARG A 1 75 ? 4.241 3.908 -2.998 1.00 96.31 75 ARG A CA 1
ATOM 555 C C . ARG A 1 75 ? 2.882 3.210 -2.938 1.00 96.31 75 ARG A C 1
ATOM 557 O O . ARG A 1 75 ? 2.810 1.989 -2.863 1.00 96.31 75 ARG A O 1
ATOM 564 N N . LEU A 1 76 ? 1.804 3.988 -3.074 1.00 96.50 76 LEU A N 1
ATOM 565 C CA . LEU A 1 76 ? 0.435 3.468 -3.126 1.00 96.50 76 LEU A CA 1
ATOM 566 C C . LEU A 1 76 ? 0.214 2.551 -4.336 1.00 96.50 76 LEU A C 1
ATOM 568 O O . LEU A 1 76 ? -0.391 1.495 -4.202 1.00 96.50 76 LEU A O 1
ATOM 572 N N . SER A 1 77 ? 0.737 2.933 -5.505 1.00 95.12 77 SER A N 1
ATOM 573 C CA . SER A 1 77 ? 0.641 2.094 -6.711 1.00 95.12 77 SER A CA 1
ATOM 574 C C . SER A 1 77 ? 1.434 0.787 -6.557 1.00 95.12 77 SER A C 1
ATOM 576 O O . SER A 1 77 ? 1.035 -0.238 -7.099 1.00 95.12 77 SER A O 1
ATOM 578 N N . GLY A 1 78 ? 2.541 0.816 -5.809 1.00 95.50 78 GLY A N 1
ATOM 579 C CA . GLY A 1 78 ? 3.352 -0.353 -5.489 1.00 95.50 78 GLY A CA 1
ATOM 580 C C . GLY A 1 78 ? 2.607 -1.346 -4.600 1.00 95.50 78 GLY A C 1
ATOM 581 O O . GLY A 1 78 ? 2.480 -2.504 -4.978 1.00 95.50 78 GLY A O 1
ATOM 582 N N . VAL A 1 79 ? 2.039 -0.913 -3.469 1.00 97.19 79 VAL A N 1
ATOM 583 C CA . VAL A 1 79 ? 1.275 -1.834 -2.602 1.00 97.19 79 VAL A CA 1
ATOM 584 C C . VAL A 1 79 ? 0.010 -2.373 -3.282 1.00 97.19 79 VAL A C 1
ATOM 586 O O . VAL A 1 79 ? -0.330 -3.538 -3.095 1.00 97.19 79 VAL A O 1
ATOM 589 N N . GLU A 1 80 ? -0.650 -1.570 -4.127 1.00 95.81 80 GLU A N 1
ATOM 590 C CA . GLU A 1 80 ? -1.771 -2.019 -4.969 1.00 95.81 80 GLU A CA 1
ATOM 591 C C . GLU A 1 80 ? -1.333 -3.111 -5.960 1.00 95.81 80 GLU A C 1
ATOM 593 O O . GLU A 1 80 ? -2.056 -4.088 -6.166 1.00 95.81 80 GLU A O 1
ATOM 598 N N . LEU A 1 81 ? -0.137 -2.986 -6.547 1.00 94.81 81 LEU A N 1
ATOM 599 C CA . LEU A 1 81 ? 0.440 -4.013 -7.413 1.00 94.81 81 LEU A CA 1
ATOM 600 C C . LEU A 1 81 ? 0.760 -5.297 -6.637 1.00 94.81 81 LEU A C 1
ATOM 602 O O . LEU A 1 81 ? 0.410 -6.382 -7.104 1.00 94.81 81 LEU A O 1
ATOM 606 N N . LEU A 1 82 ? 1.387 -5.185 -5.461 1.00 95.44 82 LEU A N 1
ATOM 607 C CA . LEU A 1 82 ? 1.684 -6.341 -4.608 1.00 95.44 82 LEU A CA 1
ATOM 608 C C . LEU A 1 82 ? 0.395 -7.090 -4.243 1.00 95.44 82 LEU A C 1
ATOM 610 O O . LEU A 1 82 ? 0.331 -8.308 -4.384 1.00 95.44 82 LEU A O 1
ATOM 614 N N . ALA A 1 83 ? -0.669 -6.361 -3.897 1.00 95.44 83 ALA A N 1
ATOM 615 C CA . ALA A 1 83 ? -1.970 -6.944 -3.581 1.00 95.44 83 ALA A CA 1
ATOM 616 C C . ALA A 1 83 ? -2.645 -7.607 -4.784 1.00 95.44 83 ALA A C 1
ATOM 618 O O . ALA A 1 83 ? -3.160 -8.718 -4.663 1.00 95.44 83 ALA A O 1
ATOM 619 N N . LYS A 1 84 ? -2.590 -6.977 -5.968 1.00 93.50 84 LYS A N 1
ATOM 620 C CA . LYS A 1 84 ? -3.091 -7.564 -7.225 1.00 93.50 84 LYS A CA 1
ATOM 621 C C . LYS A 1 84 ? -2.472 -8.939 -7.490 1.00 93.50 84 LYS A C 1
ATOM 623 O O . LYS A 1 84 ? -3.154 -9.830 -7.991 1.00 93.50 84 LYS A O 1
ATOM 628 N N . HIS A 1 85 ? -1.201 -9.110 -7.133 1.00 93.19 85 HIS A N 1
ATOM 629 C CA . HIS A 1 85 ? -0.457 -10.356 -7.309 1.00 93.19 85 HIS A CA 1
ATOM 630 C C . HIS A 1 85 ? -0.361 -11.215 -6.040 1.00 93.19 85 HIS A C 1
ATOM 632 O O . HIS A 1 85 ? 0.320 -12.241 -6.065 1.00 93.19 85 HIS A O 1
ATOM 638 N N . ARG A 1 86 ? -1.087 -10.851 -4.971 1.00 94.19 86 ARG A N 1
ATOM 639 C CA . ARG A 1 86 ? -1.154 -11.562 -3.679 1.00 94.19 86 ARG A CA 1
ATOM 640 C C . ARG A 1 86 ? 0.214 -11.768 -3.019 1.00 94.19 86 ARG A C 1
ATOM 642 O O . ARG A 1 86 ? 0.475 -12.819 -2.444 1.00 94.19 86 ARG A O 1
ATOM 649 N N . ILE A 1 87 ? 1.088 -10.771 -3.112 1.00 95.31 87 ILE A N 1
ATOM 650 C CA . ILE A 1 87 ? 2.430 -10.804 -2.526 1.00 95.31 87 ILE A CA 1
ATOM 651 C C . ILE A 1 87 ? 2.347 -10.411 -1.049 1.00 95.31 87 ILE A C 1
ATOM 653 O O . ILE A 1 87 ? 1.967 -9.285 -0.726 1.00 95.31 87 ILE A O 1
ATOM 657 N N . ARG A 1 88 ? 2.688 -11.339 -0.153 1.00 96.06 88 ARG A N 1
ATOM 658 C CA . ARG A 1 88 ? 2.491 -11.229 1.304 1.00 96.06 88 ARG A CA 1
ATOM 659 C C . ARG A 1 88 ? 3.059 -9.943 1.900 1.00 96.06 88 ARG A C 1
ATOM 661 O O . ARG A 1 88 ? 2.412 -9.309 2.733 1.00 96.06 88 ARG A O 1
ATOM 668 N N . GLU A 1 89 ? 4.256 -9.563 1.480 1.00 96.25 89 GLU A N 1
ATOM 669 C CA . GLU A 1 89 ? 5.024 -8.426 1.986 1.00 96.25 89 GLU A CA 1
ATOM 670 C C . GLU A 1 89 ? 4.306 -7.092 1.751 1.00 96.25 89 GLU A C 1
ATOM 672 O O . GLU A 1 89 ? 4.547 -6.118 2.462 1.00 96.25 89 GLU A O 1
ATOM 677 N N . GLY A 1 90 ? 3.353 -7.044 0.814 1.00 97.19 90 GLY A N 1
ATOM 678 C CA . GLY A 1 90 ? 2.532 -5.861 0.591 1.00 97.19 90 GLY A CA 1
ATOM 679 C C . GLY A 1 90 ? 1.604 -5.516 1.759 1.00 97.19 90 GLY A C 1
ATOM 680 O O . GLY A 1 90 ? 1.275 -4.341 1.926 1.00 97.19 90 GLY A O 1
ATOM 681 N N . MET A 1 91 ? 1.194 -6.487 2.584 1.00 97.69 91 MET A N 1
ATOM 682 C CA . MET A 1 91 ? 0.285 -6.249 3.715 1.00 97.69 91 MET A CA 1
ATOM 683 C C . MET A 1 91 ? 0.890 -5.334 4.796 1.00 97.69 91 MET A C 1
ATOM 685 O O . MET A 1 91 ? 0.307 -4.277 5.049 1.00 97.69 91 MET A O 1
ATOM 689 N N . PRO A 1 92 ? 2.052 -5.647 5.409 1.00 97.56 92 PRO A N 1
ATOM 690 C CA . PRO A 1 92 ? 2.658 -4.752 6.398 1.00 97.56 92 PRO A CA 1
ATOM 691 C C . PRO A 1 92 ? 3.047 -3.393 5.792 1.00 97.56 92 PRO A C 1
ATOM 693 O O . PRO A 1 92 ? 2.875 -2.355 6.435 1.00 97.56 92 PRO A O 1
ATOM 696 N N . LEU A 1 93 ? 3.469 -3.364 4.521 1.00 98.19 93 LEU A N 1
ATOM 697 C CA . LEU A 1 93 ? 3.775 -2.116 3.818 1.00 98.19 93 LEU A CA 1
ATOM 698 C C . LEU A 1 93 ? 2.554 -1.198 3.687 1.00 98.19 93 LEU A C 1
ATOM 700 O O . LEU A 1 93 ? 2.702 0.018 3.807 1.00 98.19 93 LEU A O 1
ATOM 704 N N . CYS A 1 94 ? 1.347 -1.746 3.487 1.00 98.12 94 CYS A N 1
ATOM 705 C CA . CYS A 1 94 ? 0.123 -0.941 3.449 1.00 98.12 94 CYS A CA 1
ATOM 706 C C . CYS A 1 94 ? -0.044 -0.117 4.725 1.00 98.12 94 CYS A C 1
ATOM 708 O O . CYS A 1 94 ? -0.418 1.048 4.626 1.00 98.12 94 CYS A O 1
ATOM 710 N N . ILE A 1 95 ? 0.246 -0.697 5.892 1.00 97.75 95 ILE A N 1
ATOM 711 C CA . ILE A 1 95 ? 0.139 -0.020 7.190 1.00 97.75 95 ILE A CA 1
ATOM 712 C C . ILE A 1 95 ? 1.275 0.991 7.351 1.00 97.75 95 ILE A C 1
ATOM 714 O O . ILE A 1 95 ? 1.016 2.160 7.640 1.00 97.75 95 ILE A O 1
ATOM 718 N N . GLN A 1 96 ? 2.516 0.579 7.074 1.00 96.69 96 GLN A N 1
ATOM 719 C CA . GLN A 1 96 ? 3.699 1.435 7.198 1.00 96.69 96 GLN A CA 1
ATOM 720 C C . GLN A 1 96 ? 3.548 2.754 6.427 1.00 96.69 96 GLN A C 1
ATOM 722 O O . GLN A 1 96 ? 3.861 3.823 6.952 1.00 96.69 96 GLN A O 1
ATOM 727 N N . ILE A 1 97 ? 3.057 2.707 5.184 1.00 97.12 97 ILE A N 1
ATOM 728 C CA . ILE A 1 97 ? 2.995 3.911 4.346 1.00 97.12 97 ILE A CA 1
ATOM 729 C C . ILE A 1 97 ? 1.834 4.848 4.693 1.00 97.12 97 ILE A C 1
ATOM 731 O O . ILE A 1 97 ? 1.801 5.951 4.144 1.00 97.12 97 ILE A O 1
ATOM 735 N N . MET A 1 98 ? 0.894 4.455 5.568 1.00 96.94 98 MET A N 1
ATOM 736 C CA . MET A 1 98 ? -0.265 5.284 5.934 1.00 96.94 98 MET A CA 1
ATOM 737 C C . MET A 1 98 ? 0.141 6.616 6.570 1.00 96.94 98 MET A C 1
ATOM 739 O O . MET A 1 98 ? -0.509 7.624 6.289 1.00 96.94 98 MET 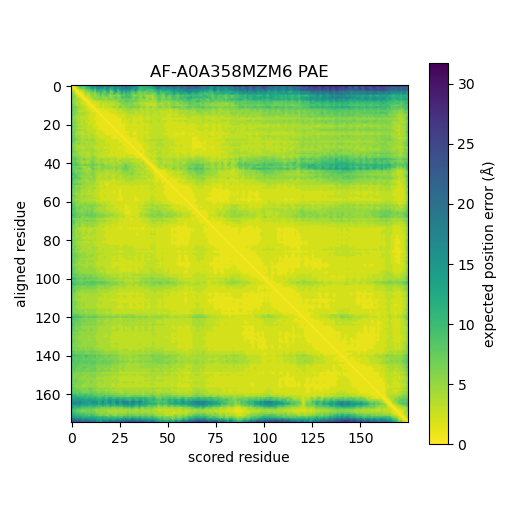A O 1
ATOM 743 N N . GLU A 1 99 ? 1.220 6.613 7.365 1.00 95.00 99 GLU A N 1
ATOM 744 C CA . GLU A 1 99 ? 1.869 7.796 7.951 1.00 95.00 99 GLU A CA 1
ATOM 745 C C . GLU A 1 99 ? 0.856 8.822 8.495 1.00 95.00 99 GLU A C 1
ATOM 747 O O . GLU A 1 99 ? 0.674 9.909 7.934 1.00 95.00 99 GLU A O 1
ATOM 752 N N . ILE A 1 100 ? 0.177 8.464 9.589 1.00 96.12 100 ILE A N 1
ATOM 753 C CA . ILE A 1 100 ? -0.990 9.187 10.123 1.00 96.12 100 ILE A CA 1
ATOM 754 C C . ILE A 1 100 ? -0.708 10.629 10.581 1.00 96.12 100 ILE A C 1
ATOM 756 O O . ILE A 1 100 ? -1.647 11.389 10.787 1.00 96.12 100 ILE A O 1
ATOM 760 N N . ASP A 1 101 ? 0.553 11.046 10.665 1.00 94.38 101 ASP A N 1
ATOM 761 C CA . ASP A 1 101 ? 0.937 12.427 10.990 1.00 94.38 101 ASP A CA 1
ATOM 762 C C . ASP A 1 101 ? 1.222 13.287 9.750 1.00 94.38 101 ASP A C 1
ATOM 764 O O . ASP A 1 101 ? 1.387 14.507 9.842 1.00 94.38 101 ASP A O 1
ATOM 768 N N . LYS A 1 102 ? 1.279 12.686 8.556 1.00 92.44 102 LYS A N 1
ATOM 769 C CA . LYS A 1 102 ? 1.607 13.398 7.316 1.00 92.44 102 LYS A CA 1
ATOM 770 C C . LYS A 1 102 ? 0.368 14.009 6.661 1.00 92.44 102 LYS A C 1
ATOM 772 O O . LYS A 1 102 ? -0.782 13.610 6.867 1.00 92.44 102 LYS A O 1
ATOM 777 N N . TRP A 1 103 ? 0.607 15.011 5.820 1.00 90.00 103 TRP A N 1
ATOM 778 C CA . TRP A 1 103 ? -0.433 15.595 4.980 1.00 90.00 103 TRP A CA 1
ATOM 779 C C . TRP A 1 103 ? -0.963 14.545 3.977 1.00 90.00 103 TRP A C 1
ATOM 781 O O . TRP A 1 103 ? -0.274 13.588 3.609 1.00 90.00 103 TRP A O 1
ATOM 791 N N . GLY A 1 104 ? -2.225 14.682 3.565 1.00 89.7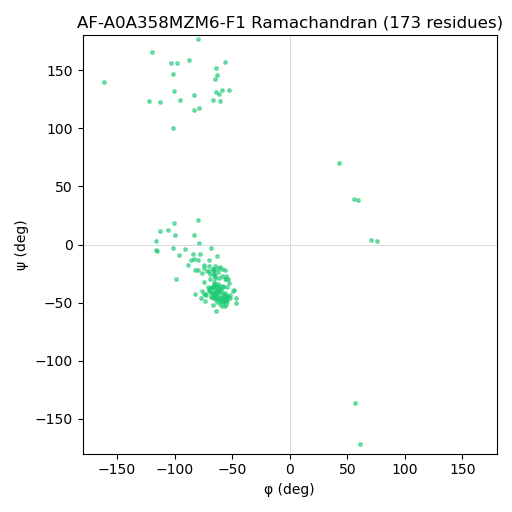5 104 GLY A N 1
ATOM 792 C CA . GLY A 1 104 ? -2.859 13.741 2.629 1.00 89.75 104 GLY A CA 1
ATOM 793 C C . GLY A 1 104 ? -3.163 12.344 3.200 1.00 89.75 104 GLY A C 1
ATOM 794 O O . GLY A 1 104 ? -3.678 11.494 2.475 1.00 89.75 104 GLY A O 1
ATOM 795 N N . LYS A 1 105 ? -2.911 12.100 4.495 1.00 94.19 105 LYS A N 1
ATOM 796 C CA . LYS A 1 105 ? -3.165 10.826 5.195 1.00 94.19 105 LYS A CA 1
ATOM 797 C C . LYS A 1 105 ? -4.551 10.230 4.966 1.00 94.19 105 LYS A C 1
ATOM 799 O O . LYS A 1 105 ? -4.672 9.028 4.795 1.00 94.19 105 LYS A O 1
ATOM 804 N N . LYS A 1 106 ? -5.606 11.052 4.908 1.00 94.44 106 LYS A N 1
ATOM 805 C CA . LYS A 1 106 ? -6.987 10.567 4.761 1.00 94.44 106 LYS A CA 1
ATOM 806 C C . LYS A 1 106 ? -7.178 9.755 3.481 1.00 94.44 106 LYS A C 1
ATOM 808 O O . LYS A 1 106 ? -7.789 8.696 3.531 1.00 94.44 106 LYS A O 1
ATOM 813 N N . ASP A 1 107 ? -6.679 10.248 2.349 1.00 94.06 107 ASP A N 1
ATOM 814 C CA . ASP A 1 107 ? -6.746 9.516 1.077 1.00 94.06 107 ASP A CA 1
ATOM 815 C C . ASP A 1 107 ? -5.841 8.281 1.109 1.00 94.06 107 ASP A C 1
ATOM 817 O O . ASP A 1 107 ? -6.235 7.188 0.707 1.00 94.06 107 ASP A O 1
ATOM 821 N N . ARG A 1 108 ? -4.647 8.449 1.680 1.00 95.81 108 ARG A N 1
ATOM 822 C CA . ARG A 1 108 ? -3.646 7.395 1.787 1.00 95.81 108 ARG A CA 1
ATOM 823 C C . ARG A 1 108 ? -4.132 6.193 2.592 1.00 95.81 108 ARG A C 1
ATOM 825 O O . ARG A 1 108 ? -4.079 5.080 2.085 1.00 95.81 108 ARG A O 1
ATOM 832 N N . ILE A 1 109 ? -4.661 6.426 3.795 1.00 97.62 109 ILE A N 1
ATOM 833 C CA . ILE A 1 109 ? -5.219 5.382 4.659 1.00 97.62 109 ILE A CA 1
ATOM 834 C C . ILE A 1 109 ? -6.346 4.661 3.922 1.00 97.62 109 ILE A C 1
ATOM 836 O O . ILE A 1 109 ? -6.309 3.444 3.818 1.00 97.62 109 ILE A O 1
ATOM 840 N N . LYS A 1 110 ? -7.299 5.391 3.323 1.00 97.25 110 LYS A N 1
ATOM 841 C CA . LYS A 1 110 ? -8.407 4.782 2.566 1.00 97.25 110 LYS A CA 1
ATOM 842 C C . LYS A 1 110 ? -7.924 3.847 1.460 1.00 97.25 110 LYS A C 1
ATOM 844 O O . LYS A 1 110 ? -8.453 2.749 1.310 1.00 97.25 110 LYS A O 1
ATOM 849 N N . ARG A 1 111 ? -6.923 4.270 0.682 1.00 97.38 111 ARG A N 1
ATOM 850 C CA . ARG A 1 111 ? -6.346 3.433 -0.376 1.00 97.38 111 ARG A CA 1
ATOM 851 C C . ARG A 1 111 ? -5.643 2.210 0.201 1.00 97.38 111 ARG A C 1
ATOM 853 O O . ARG A 1 111 ? -5.902 1.115 -0.276 1.00 97.38 111 ARG A O 1
ATOM 860 N N . CYS A 1 112 ? -4.847 2.367 1.258 1.00 98.38 112 CYS A N 1
ATOM 861 C CA . CYS A 1 112 ? -4.198 1.240 1.929 1.00 98.38 112 CYS A CA 1
ATOM 862 C C . CYS A 1 112 ? -5.201 0.238 2.524 1.00 98.38 112 CYS A C 1
ATOM 864 O O . CYS A 1 112 ? -4.993 -0.962 2.382 1.00 98.38 112 CYS A O 1
ATOM 866 N N . LEU A 1 113 ? -6.303 0.696 3.128 1.00 98.06 113 LEU A N 1
ATOM 867 C CA . LEU A 1 113 ? -7.365 -0.186 3.631 1.00 98.06 113 LEU A CA 1
ATOM 868 C C . LEU A 1 113 ? -8.020 -0.972 2.490 1.00 98.06 113 LEU A C 1
ATOM 870 O O . LEU A 1 113 ? -8.135 -2.191 2.572 1.00 98.06 113 LEU A O 1
ATOM 874 N N . LYS A 1 114 ? -8.349 -0.301 1.380 1.00 97.25 114 LYS A N 1
ATOM 875 C CA . LYS A 1 114 ? -8.881 -0.966 0.182 1.00 97.25 114 LYS A CA 1
ATOM 876 C C . LYS A 1 114 ? -7.897 -1.986 -0.404 1.00 97.25 114 LYS A C 1
ATOM 878 O O . LYS A 1 114 ? -8.316 -3.032 -0.888 1.00 97.25 114 LYS A O 1
ATOM 883 N N . THR A 1 115 ? -6.601 -1.690 -0.372 1.00 97.56 115 THR A N 1
ATOM 884 C CA . THR A 1 115 ? -5.554 -2.624 -0.801 1.00 97.56 115 THR A CA 1
ATOM 885 C C . THR A 1 115 ? -5.472 -3.834 0.129 1.00 97.56 115 THR A C 1
ATOM 887 O O . THR A 1 115 ? -5.376 -4.958 -0.354 1.00 97.56 115 THR A O 1
ATOM 890 N N . LEU A 1 116 ? -5.566 -3.636 1.448 1.00 97.31 116 LEU A N 1
ATOM 891 C CA . LEU A 1 116 ? -5.598 -4.728 2.426 1.00 97.31 116 LEU A CA 1
ATOM 892 C C . LEU A 1 116 ? -6.817 -5.638 2.240 1.00 97.31 116 LEU A C 1
ATOM 894 O O . LEU A 1 116 ? -6.681 -6.855 2.327 1.00 97.31 116 LEU A O 1
ATOM 898 N N . GLU A 1 117 ? -7.979 -5.081 1.887 1.00 95.00 117 GLU A N 1
ATOM 899 C CA . GLU A 1 117 ? -9.172 -5.877 1.566 1.00 95.00 117 GLU A CA 1
ATOM 900 C C . GLU A 1 117 ? -8.944 -6.896 0.443 1.00 95.00 117 GLU A C 1
ATOM 902 O O . GLU A 1 117 ? -9.577 -7.951 0.445 1.00 95.00 117 GLU A O 1
ATOM 907 N N . MET A 1 118 ? -8.037 -6.624 -0.503 1.00 94.75 118 MET A N 1
ATOM 908 C CA . MET A 1 118 ? -7.748 -7.538 -1.616 1.00 94.75 118 MET A CA 1
ATOM 909 C C . MET A 1 118 ? -7.096 -8.853 -1.163 1.00 94.75 118 MET A C 1
ATOM 911 O O . MET A 1 118 ? -7.160 -9.840 -1.895 1.00 94.75 118 MET A O 1
ATOM 915 N N . TYR A 1 119 ? -6.483 -8.878 0.024 1.00 95.00 119 TYR A N 1
ATOM 916 C CA . TYR A 1 119 ? -5.902 -10.089 0.611 1.00 95.00 119 TYR A CA 1
ATOM 917 C C . TYR A 1 119 ? -6.940 -10.950 1.345 1.00 95.00 119 TYR A C 1
ATOM 919 O O . TYR A 1 119 ? -6.651 -12.101 1.676 1.00 95.00 119 TYR A O 1
ATOM 927 N N . GLY A 1 120 ? -8.143 -10.423 1.598 1.00 91.94 120 GLY A N 1
ATOM 928 C CA . GLY A 1 120 ? -9.188 -11.121 2.344 1.00 91.94 120 GLY A CA 1
ATOM 929 C C . GLY A 1 120 ? -8.718 -11.559 3.734 1.00 91.94 120 GLY A C 1
ATOM 930 O O . GLY A 1 120 ? -8.023 -10.829 4.438 1.00 91.94 120 GLY A O 1
ATOM 931 N N . SER A 1 121 ? -9.063 -12.785 4.115 1.00 92.69 121 SER A N 1
ATOM 932 C CA . SER A 1 121 ? 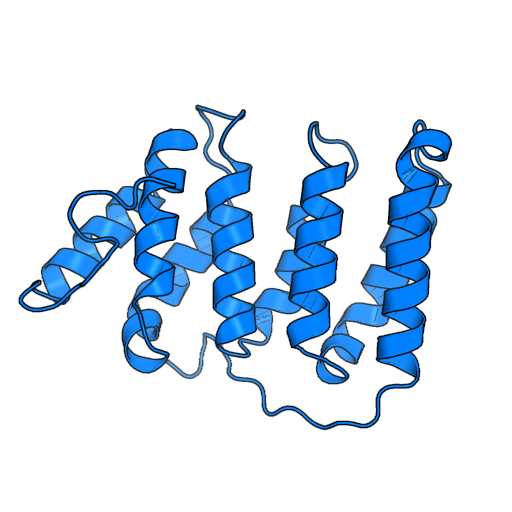-8.656 -13.419 5.378 1.00 92.69 121 SER A CA 1
ATOM 933 C C . SER A 1 121 ? -7.139 -13.546 5.565 1.00 92.69 121 SER A C 1
ATOM 935 O O . SER A 1 121 ? -6.676 -13.661 6.698 1.00 92.69 121 SER A O 1
ATOM 937 N N . ALA A 1 122 ? -6.338 -13.504 4.494 1.00 94.94 122 ALA A N 1
ATOM 938 C CA . ALA A 1 122 ? -4.886 -13.572 4.619 1.00 94.94 122 ALA A CA 1
ATOM 939 C C . ALA A 1 122 ? -4.319 -12.335 5.343 1.00 94.94 122 ALA A C 1
ATOM 941 O O . ALA A 1 122 ? -3.280 -12.426 5.996 1.00 94.94 122 ALA A O 1
ATOM 942 N N . ALA A 1 123 ? -5.059 -11.217 5.334 1.00 95.75 123 ALA A N 1
ATOM 943 C CA . ALA A 1 123 ? -4.752 -10.025 6.119 1.00 95.75 123 ALA A CA 1
ATOM 944 C C . ALA A 1 123 ? -4.912 -10.219 7.638 1.00 95.75 123 ALA A C 1
ATOM 946 O O . ALA A 1 123 ? -4.545 -9.326 8.401 1.00 95.75 123 ALA A O 1
ATOM 947 N N . LYS A 1 124 ? -5.368 -11.391 8.115 1.00 95.69 124 LYS A N 1
ATOM 948 C CA . LYS A 1 124 ? -5.354 -11.732 9.549 1.00 95.69 124 LYS A CA 1
ATOM 949 C C . LYS A 1 124 ? -3.969 -11.575 10.174 1.00 95.69 124 LYS A C 1
ATOM 951 O O . LYS A 1 124 ? -3.873 -11.224 11.346 1.00 95.69 124 LYS A O 1
ATOM 956 N N . SER A 1 125 ? -2.901 -11.767 9.395 1.00 95.00 125 SER A N 1
ATOM 957 C CA . SER A 1 125 ? -1.532 -11.592 9.885 1.00 95.00 125 SER A CA 1
ATOM 958 C C . SER A 1 125 ? -1.190 -10.157 10.292 1.00 95.00 125 SER A C 1
ATOM 960 O O . SER A 1 125 ? -0.205 -9.987 10.995 1.00 95.00 125 SER A O 1
ATOM 962 N N . VAL A 1 126 ? -1.956 -9.151 9.845 1.00 97.12 126 VAL A N 1
ATOM 963 C CA . VAL A 1 126 ? -1.737 -7.728 10.176 1.00 97.12 126 VAL A CA 1
ATOM 964 C C . VAL A 1 126 ? -2.852 -7.125 11.046 1.00 97.12 126 VAL A C 1
ATOM 966 O O . VAL A 1 126 ? -2.952 -5.907 11.205 1.00 97.12 126 VAL A O 1
ATOM 969 N N . LEU A 1 127 ? -3.735 -7.964 11.603 1.00 96.88 127 LEU A N 1
ATOM 970 C CA . LEU A 1 127 ? -4.787 -7.522 12.524 1.00 96.88 127 LEU A CA 1
ATOM 971 C C . LEU A 1 127 ? -4.254 -6.809 13.777 1.00 96.88 127 LEU A C 1
ATOM 973 O O . LEU A 1 127 ? -4.860 -5.803 14.161 1.00 96.88 127 LEU A O 1
ATOM 977 N N . PRO A 1 128 ? -3.169 -7.273 14.435 1.00 98.00 128 PRO A N 1
ATOM 978 C CA . PRO A 1 128 ? -2.609 -6.563 15.584 1.00 98.00 128 PRO A CA 1
ATOM 979 C C . PRO A 1 128 ? -2.255 -5.107 15.252 1.00 98.00 128 PRO A C 1
ATOM 981 O O . PRO A 1 128 ? -2.615 -4.193 15.994 1.00 98.00 128 PRO A O 1
ATOM 984 N N . GLU A 1 129 ? -1.629 -4.882 14.101 1.00 98.19 129 GLU A N 1
ATOM 985 C CA . GLU A 1 129 ? -1.225 -3.570 13.611 1.00 98.19 129 GLU A CA 1
ATOM 986 C C . GLU A 1 129 ? -2.427 -2.718 13.187 1.00 98.19 129 GLU A C 1
ATOM 988 O O . GLU A 1 129 ? -2.442 -1.520 13.457 1.00 98.19 129 GLU A O 1
ATOM 993 N N . LEU A 1 130 ? -3.470 -3.312 12.594 1.00 98.06 130 LEU A N 1
ATOM 994 C CA . LEU A 1 130 ? -4.722 -2.603 12.292 1.00 98.06 130 LEU A CA 1
ATOM 995 C C . LEU A 1 130 ? -5.445 -2.135 13.560 1.00 98.06 130 LEU A C 1
ATOM 997 O O . LEU A 1 130 ? -5.938 -1.008 13.609 1.00 98.06 130 LEU A O 1
ATOM 1001 N N . ARG A 1 131 ? -5.483 -2.969 14.604 1.00 98.38 131 ARG A N 1
ATOM 1002 C CA . ARG A 1 131 ? -6.059 -2.596 15.907 1.00 98.38 131 ARG A CA 1
ATOM 1003 C C . ARG A 1 131 ? -5.237 -1.505 16.588 1.00 98.38 131 ARG A C 1
ATOM 1005 O O . ARG A 1 131 ? -5.804 -0.633 17.243 1.00 98.38 131 ARG A O 1
ATOM 1012 N N . GLN A 1 132 ? -3.912 -1.526 16.436 1.00 98.44 132 GLN A N 1
ATOM 1013 C CA . GLN A 1 132 ? -3.066 -0.439 16.926 1.00 98.44 132 GLN A CA 1
ATOM 1014 C C . GLN A 1 132 ? -3.313 0.857 16.143 1.00 98.44 132 GLN A C 1
ATOM 1016 O O . GLN A 1 132 ? -3.541 1.896 16.755 1.00 98.44 132 GLN A O 1
ATOM 1021 N N . LEU A 1 133 ? -3.389 0.783 14.812 1.00 98.00 133 LEU A N 1
ATOM 1022 C CA . LEU A 1 133 ? -3.734 1.914 13.950 1.00 98.00 133 LEU A CA 1
ATOM 1023 C C . LEU A 1 133 ? -5.076 2.546 14.346 1.00 98.00 133 LEU A C 1
ATOM 1025 O O . LEU A 1 133 ? -5.190 3.769 14.377 1.00 98.00 133 LEU A O 1
ATOM 1029 N N . GLU A 1 134 ? -6.096 1.738 14.643 1.00 98.31 134 GLU A N 1
ATOM 1030 C CA . GLU A 1 134 ? -7.391 2.238 15.108 1.00 98.31 134 GLU A CA 1
ATOM 1031 C C . GLU A 1 134 ? -7.247 3.078 16.385 1.00 98.31 134 GLU A C 1
ATOM 1033 O O . GLU A 1 134 ? -7.748 4.205 16.436 1.00 98.31 134 GLU A O 1
ATOM 1038 N N . LYS A 1 135 ? -6.516 2.565 17.384 1.00 98.44 135 LYS A N 1
ATOM 1039 C CA . LYS A 1 135 ? -6.237 3.284 18.637 1.00 98.44 135 LYS A CA 1
ATOM 1040 C C . LYS A 1 135 ? -5.484 4.585 18.379 1.00 98.44 135 LYS A C 1
ATOM 1042 O O . LYS A 1 135 ? -5.871 5.628 18.906 1.00 98.44 135 LYS A O 1
ATOM 1047 N N . ASP A 1 136 ? -4.456 4.543 17.537 1.00 98.12 136 ASP A N 1
ATOM 1048 C CA . ASP A 1 136 ? -3.640 5.715 17.221 1.00 98.12 136 ASP A CA 1
ATOM 1049 C C . ASP A 1 136 ? -4.475 6.794 16.515 1.00 98.12 136 ASP A C 1
ATOM 1051 O O . ASP A 1 136 ? -4.389 7.974 16.851 1.00 98.12 136 ASP A O 1
ATOM 1055 N N . LEU A 1 137 ? -5.356 6.404 15.587 1.00 97.56 137 LEU A N 1
ATOM 1056 C CA . LEU A 1 137 ? -6.268 7.325 14.902 1.00 97.56 137 LEU A CA 1
ATOM 1057 C C . LEU A 1 137 ? -7.321 7.927 15.842 1.00 97.56 137 LEU A C 1
ATOM 1059 O O . LEU A 1 137 ? -7.671 9.099 15.681 1.00 97.56 137 LEU A O 1
ATOM 1063 N N . GLN A 1 138 ? -7.825 7.154 16.807 1.00 97.81 138 GLN A N 1
ATOM 1064 C CA . GLN A 1 138 ? -8.749 7.643 17.836 1.00 97.81 138 GLN A CA 1
ATOM 1065 C C . GLN A 1 138 ? -8.071 8.635 18.792 1.00 97.81 138 GLN A C 1
ATOM 1067 O O . GLN A 1 138 ? -8.689 9.627 19.179 1.00 97.81 138 GLN A O 1
ATOM 1072 N N . ALA A 1 139 ? -6.802 8.399 19.136 1.00 98.00 139 ALA A N 1
ATOM 1073 C CA . ALA A 1 139 ? -5.997 9.281 19.981 1.00 98.00 139 ALA A CA 1
ATOM 1074 C C . ALA A 1 139 ? -5.413 10.494 19.228 1.00 98.00 139 ALA A C 1
ATOM 1076 O O . ALA A 1 139 ? -4.925 11.443 19.846 1.00 98.00 139 ALA A O 1
ATOM 1077 N N . HIS A 1 140 ? -5.450 10.486 17.895 1.00 97.50 140 HIS A N 1
ATOM 1078 C CA . HIS A 1 140 ? -4.841 11.522 17.074 1.00 97.50 140 HIS A CA 1
ATOM 1079 C C . HIS A 1 140 ? -5.518 12.892 17.273 1.00 97.50 140 HIS A C 1
ATOM 1081 O O . HIS A 1 140 ? -6.741 13.015 17.335 1.00 97.50 140 HIS A O 1
ATOM 1087 N N . ARG A 1 141 ? -4.732 13.978 17.259 1.00 96.38 141 ARG A N 1
ATOM 1088 C CA . ARG A 1 141 ? -5.223 15.363 17.457 1.00 96.38 141 ARG A CA 1
ATOM 1089 C C . ARG A 1 141 ? -6.344 15.792 16.489 1.00 96.38 141 ARG A C 1
ATOM 1091 O O . ARG A 1 141 ? -7.156 16.653 16.802 1.00 96.38 141 ARG A O 1
ATOM 1098 N N . GLU A 1 142 ? -6.386 15.187 15.300 1.00 95.62 142 GLU A N 1
ATOM 1099 C CA . GLU A 1 142 ? -7.401 15.408 14.253 1.00 95.62 142 GLU A CA 1
ATOM 1100 C C . GLU A 1 142 ? -8.492 14.309 14.220 1.00 95.62 142 GLU A C 1
ATOM 1102 O O . GLU A 1 142 ? -9.184 14.175 13.209 1.00 95.62 142 GLU A O 1
ATOM 1107 N N . ALA A 1 143 ? -8.666 13.512 15.284 1.00 95.81 143 ALA A N 1
ATOM 1108 C CA . ALA A 1 143 ? -9.560 12.342 15.316 1.00 95.81 143 ALA A CA 1
ATOM 1109 C C . ALA A 1 143 ? -10.981 12.627 14.799 1.00 95.81 143 ALA A C 1
ATOM 1111 O O . ALA A 1 143 ? -11.522 11.849 14.015 1.00 95.81 143 ALA A O 1
ATOM 1112 N N . ARG A 1 144 ? -11.560 13.791 15.136 1.00 95.81 144 ARG A N 1
ATOM 1113 C CA . ARG A 1 144 ? -12.891 14.213 14.646 1.00 95.81 144 ARG A CA 1
ATOM 1114 C C . ARG A 1 144 ? -12.983 14.271 13.116 1.00 95.81 144 ARG A C 1
ATOM 1116 O O . ARG A 1 144 ? -14.008 13.929 12.541 1.00 95.81 144 ARG A O 1
ATOM 1123 N N . MET A 1 145 ? -11.918 14.693 12.434 1.00 94.00 145 MET A N 1
ATOM 1124 C CA . MET A 1 145 ? -11.875 14.721 10.964 1.00 94.00 145 MET A CA 1
ATOM 1125 C C . MET A 1 145 ? -11.591 13.339 10.361 1.00 94.00 145 MET A C 1
ATOM 1127 O O . MET A 1 145 ? -11.898 13.084 9.188 1.00 94.00 145 MET A O 1
ATOM 1131 N N . LEU A 1 146 ? -10.990 12.456 11.162 1.00 95.75 146 LEU A N 1
ATOM 1132 C CA . LEU A 1 146 ? -10.621 11.091 10.806 1.00 95.75 146 LEU A CA 1
ATOM 1133 C C . LEU A 1 146 ? -11.721 10.073 11.126 1.00 95.75 146 LEU A C 1
ATOM 1135 O O . LEU A 1 146 ? -11.576 8.927 10.718 1.00 95.75 146 LEU A O 1
ATOM 1139 N N . THR A 1 147 ? -12.845 10.464 11.740 1.00 96.75 147 THR A N 1
ATOM 1140 C CA . THR A 1 147 ? -13.974 9.565 12.050 1.00 96.75 147 THR A CA 1
ATOM 1141 C C . THR A 1 147 ? -14.388 8.658 10.882 1.00 96.75 147 THR A C 1
ATOM 1143 O O . THR A 1 147 ? -14.484 7.452 11.101 1.00 96.75 147 THR A O 1
ATOM 1146 N N . PRO A 1 148 ? -14.534 9.144 9.629 1.00 96.12 148 PRO A N 1
ATOM 1147 C CA . PRO A 1 148 ? -14.895 8.265 8.513 1.00 96.12 148 PRO A CA 1
ATOM 1148 C C . PRO A 1 148 ? -13.820 7.228 8.169 1.00 96.12 148 PRO A C 1
ATOM 1150 O O . PRO A 1 148 ? -14.120 6.219 7.543 1.00 96.12 148 PRO A O 1
ATOM 1153 N N . VAL A 1 149 ? -12.557 7.515 8.491 1.00 96.19 149 VAL A N 1
ATOM 1154 C CA . VAL A 1 149 ? -11.431 6.598 8.289 1.00 96.19 149 VAL A CA 1
ATOM 1155 C C . VAL A 1 149 ? -11.351 5.604 9.441 1.00 96.19 149 VAL A C 1
ATOM 1157 O O . VAL A 1 149 ? -11.205 4.422 9.176 1.00 96.19 149 VAL A O 1
ATOM 1160 N N . ILE A 1 150 ? -11.524 6.054 10.688 1.00 98.00 150 ILE A N 1
ATOM 1161 C CA . ILE A 1 150 ? -11.594 5.179 11.870 1.00 98.00 150 ILE A CA 1
ATOM 1162 C C . ILE A 1 150 ? -12.678 4.118 11.662 1.00 98.00 150 ILE A C 1
ATOM 1164 O O . ILE A 1 150 ? -12.387 2.936 11.756 1.00 98.00 150 ILE A O 1
ATOM 1168 N N . GLN A 1 151 ? -13.881 4.524 11.242 1.00 97.88 151 GLN A N 1
ATOM 1169 C CA . GLN A 1 151 ? -14.975 3.595 10.929 1.00 97.88 151 GLN A CA 1
ATOM 1170 C C . GLN A 1 151 ? -14.608 2.574 9.840 1.00 97.88 151 GLN A C 1
ATOM 1172 O O . GLN A 1 151 ? -15.031 1.424 9.913 1.00 97.88 151 GLN A O 1
ATOM 1177 N N . GLN A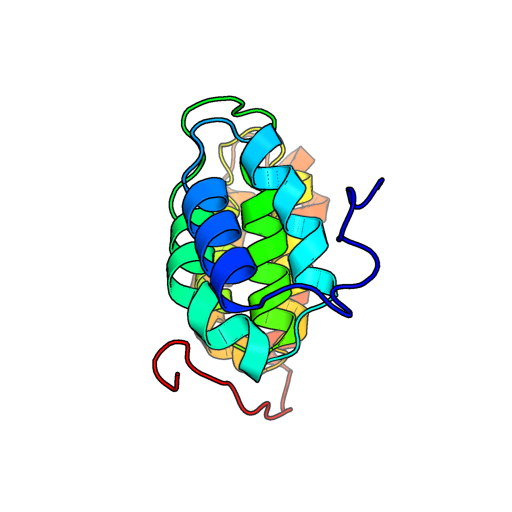 1 152 ? -13.819 2.971 8.834 1.00 97.56 152 GLN A N 1
ATOM 1178 C CA . GLN A 1 152 ? -13.334 2.045 7.804 1.00 97.56 152 GLN A CA 1
ATOM 1179 C C . GLN A 1 152 ? -12.314 1.053 8.360 1.00 97.56 152 GLN A C 1
ATOM 1181 O O . GLN A 1 152 ? -12.346 -0.109 7.971 1.00 97.56 152 GLN A O 1
ATOM 1186 N N . VAL A 1 153 ? -11.439 1.486 9.272 1.00 97.94 153 VAL A N 1
ATOM 1187 C CA . VAL A 1 153 ? -10.507 0.586 9.965 1.00 97.94 153 VAL A CA 1
ATOM 1188 C C . VAL A 1 153 ? -11.286 -0.430 10.799 1.00 97.94 153 VAL A C 1
ATOM 1190 O O . VAL A 1 153 ? -11.067 -1.624 10.627 1.00 97.94 153 VAL A O 1
ATOM 1193 N N . THR A 1 154 ? -12.246 0.017 11.618 1.00 98.19 154 THR A N 1
ATOM 1194 C CA . THR A 1 154 ? -13.103 -0.867 12.426 1.00 98.19 154 THR A CA 1
ATOM 1195 C C . THR A 1 154 ? -13.827 -1.895 11.553 1.00 98.19 154 THR A C 1
ATOM 1197 O O . THR A 1 154 ? -13.801 -3.091 11.834 1.00 98.19 154 THR A O 1
ATOM 1200 N N . ALA A 1 155 ? -14.442 -1.441 10.454 1.00 97.75 155 ALA A N 1
ATOM 1201 C CA . ALA A 1 155 ? -15.162 -2.316 9.532 1.00 97.75 155 ALA A CA 1
ATOM 1202 C C . ALA A 1 155 ? -14.234 -3.331 8.847 1.00 97.75 155 ALA A C 1
ATOM 1204 O O . ALA A 1 155 ? -14.611 -4.491 8.677 1.00 97.75 155 ALA A O 1
ATOM 1205 N N . LEU A 1 156 ? -13.018 -2.916 8.473 1.00 97.38 156 LEU A N 1
ATOM 1206 C CA . LEU A 1 156 ? -12.027 -3.810 7.887 1.00 97.38 156 LEU A CA 1
ATOM 1207 C C . LEU A 1 156 ? -11.556 -4.870 8.887 1.00 97.38 156 LEU A C 1
ATOM 1209 O O . LEU A 1 156 ? -11.479 -6.039 8.521 1.00 97.38 156 LEU A O 1
ATOM 1213 N N . ILE A 1 157 ? -11.270 -4.478 10.133 1.00 97.69 157 ILE A N 1
ATOM 1214 C CA . ILE A 1 157 ? -10.886 -5.406 11.207 1.00 97.69 157 ILE A CA 1
ATOM 1215 C C . ILE A 1 157 ? -11.957 -6.485 11.361 1.00 97.69 157 ILE A C 1
ATOM 1217 O O . ILE A 1 157 ? -11.630 -7.663 11.256 1.00 97.69 157 ILE A O 1
ATOM 1221 N N . GLN A 1 158 ? -13.228 -6.088 11.497 1.00 96.62 158 GLN A N 1
ATOM 1222 C CA . GLN A 1 158 ? -14.343 -7.029 11.630 1.00 96.62 158 GLN A CA 1
ATOM 1223 C C . GLN A 1 158 ? -14.436 -7.977 10.426 1.00 96.62 158 GLN A C 1
ATOM 1225 O O . GLN A 1 158 ? -14.517 -9.191 10.588 1.00 96.62 158 GLN A O 1
ATOM 1230 N N . LYS A 1 159 ? -14.353 -7.435 9.204 1.00 95.50 159 LYS A N 1
ATOM 1231 C CA . LYS A 1 159 ? -14.401 -8.221 7.962 1.00 95.50 159 LYS A CA 1
ATOM 1232 C C . LYS A 1 159 ? -13.266 -9.247 7.874 1.00 95.50 159 LYS A C 1
ATOM 1234 O O . LYS A 1 159 ? -13.484 -10.352 7.384 1.00 95.50 159 LYS A O 1
ATOM 1239 N N . ILE A 1 160 ? -12.058 -8.885 8.308 1.00 94.38 160 ILE A N 1
ATOM 1240 C CA . ILE A 1 160 ? -10.905 -9.792 8.320 1.00 94.38 160 ILE A CA 1
ATOM 1241 C C . ILE A 1 160 ? -11.061 -10.845 9.422 1.00 94.38 160 ILE A C 1
ATOM 1243 O O . ILE A 1 160 ? -10.800 -12.014 9.150 1.00 94.38 160 ILE A O 1
ATOM 1247 N N . ASP A 1 161 ? -11.488 -10.457 10.630 1.00 93.31 161 ASP A N 1
ATOM 1248 C CA . ASP A 1 161 ? -11.723 -11.369 11.760 1.00 93.31 161 ASP A CA 1
ATOM 1249 C C . ASP A 1 161 ? -12.747 -12.461 11.386 1.00 93.31 161 ASP A C 1
ATOM 1251 O O . ASP A 1 161 ? -12.454 -13.654 11.530 1.00 93.31 161 ASP A O 1
ATOM 1255 N N . ASP A 1 162 ? -13.882 -12.062 10.800 1.00 94.00 162 ASP A N 1
ATOM 1256 C CA . ASP A 1 162 ? -14.973 -12.959 10.390 1.00 94.00 162 ASP A CA 1
ATOM 1257 C C . ASP A 1 162 ? -14.657 -13.773 9.122 1.00 94.00 162 ASP A C 1
ATOM 1259 O O . ASP A 1 162 ? -15.288 -14.797 8.851 1.00 94.00 162 ASP A O 1
ATOM 1263 N N . GLY A 1 163 ? -13.687 -13.327 8.319 1.00 91.38 163 GLY A N 1
ATOM 1264 C CA . GLY A 1 163 ? -13.331 -13.962 7.053 1.00 91.38 163 GLY A CA 1
ATOM 1265 C C . GLY A 1 163 ? -12.779 -15.376 7.244 1.00 91.38 163 GLY A C 1
ATOM 1266 O O . GLY A 1 163 ? -11.869 -15.601 8.045 1.00 91.38 163 GLY A O 1
ATOM 1267 N N . THR A 1 164 ? -13.289 -16.338 6.475 1.00 87.62 164 THR A N 1
ATOM 1268 C CA . THR A 1 164 ? -12.867 -17.755 6.526 1.00 87.62 164 THR A CA 1
ATOM 1269 C C . THR A 1 164 ? -12.231 -18.253 5.234 1.00 87.62 164 THR A C 1
ATOM 1271 O O . THR A 1 164 ? -11.727 -19.374 5.201 1.00 87.62 164 THR A O 1
ATOM 1274 N N . ASP A 1 165 ? -12.204 -17.419 4.194 1.00 83.50 165 ASP A N 1
ATOM 1275 C CA . ASP A 1 165 ? -11.579 -17.753 2.918 1.00 83.50 165 ASP A CA 1
ATOM 1276 C C . ASP A 1 165 ? -10.106 -18.141 3.130 1.00 83.50 165 ASP A C 1
ATOM 1278 O O . ASP A 1 165 ? -9.483 -17.746 4.114 1.00 83.50 165 ASP A O 1
ATOM 1282 N N . SER A 1 166 ? -9.496 -18.895 2.222 1.00 74.88 166 SER A N 1
ATOM 1283 C CA . SER A 1 166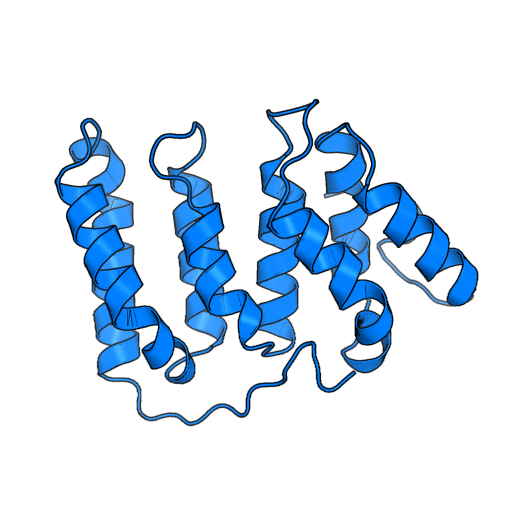 ? -8.040 -19.070 2.219 1.00 74.88 166 SER A CA 1
ATOM 1284 C C . SER A 1 166 ? -7.508 -18.612 0.878 1.00 74.88 166 SER A C 1
ATOM 1286 O O . SER A 1 166 ? -7.940 -19.105 -0.165 1.00 74.88 166 SER A O 1
ATOM 1288 N N . VAL A 1 167 ? -6.579 -17.663 0.902 1.00 82.88 167 VAL A N 1
ATOM 1289 C CA . VAL A 1 167 ? -5.931 -17.148 -0.298 1.00 82.88 167 VAL A CA 1
ATOM 1290 C C . VAL A 1 167 ? -4.474 -17.574 -0.261 1.00 82.88 167 VAL A C 1
ATOM 1292 O O . VAL A 1 167 ? -3.757 -17.255 0.686 1.00 82.88 167 VAL A O 1
ATOM 1295 N N . GLU A 1 168 ? -4.034 -18.281 -1.298 1.00 89.50 168 GLU A N 1
ATOM 1296 C CA . GLU A 1 168 ? -2.618 -18.575 -1.486 1.00 89.50 168 GLU A CA 1
ATOM 1297 C C . GLU A 1 168 ? -1.863 -17.272 -1.770 1.00 89.50 168 GLU A C 1
ATOM 1299 O O . GLU A 1 168 ? -2.224 -16.503 -2.673 1.00 89.50 168 GLU A O 1
ATOM 1304 N N . LEU A 1 169 ? -0.847 -17.014 -0.950 1.00 93.62 169 LEU A N 1
ATOM 1305 C CA . LEU A 1 169 ? 0.017 -15.850 -1.060 1.00 93.62 169 LEU A CA 1
ATOM 1306 C C . LEU A 1 169 ? 1.333 -16.241 -1.715 1.00 93.62 169 LEU A C 1
ATOM 1308 O O . LEU A 1 169 ? 1.850 -17.329 -1.483 1.00 93.62 169 LEU A O 1
ATOM 1312 N N . ARG A 1 170 ? 1.890 -15.304 -2.473 1.00 94.2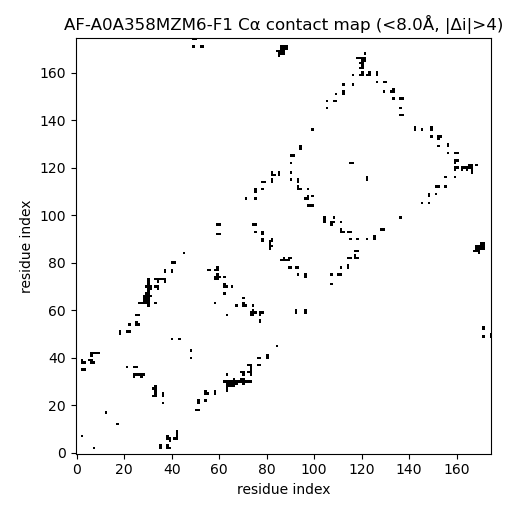5 170 ARG A N 1
ATOM 1313 C CA . ARG A 1 170 ? 3.236 -15.389 -3.038 1.00 94.25 170 ARG A CA 1
ATOM 1314 C C . ARG A 1 170 ? 4.212 -14.607 -2.166 1.00 94.25 170 ARG A C 1
ATOM 1316 O O . ARG A 1 170 ? 3.793 -13.673 -1.475 1.00 94.25 170 ARG A O 1
ATOM 1323 N N . SER A 1 171 ? 5.489 -14.951 -2.232 1.00 91.56 171 SER A N 1
ATOM 1324 C CA . SER A 1 171 ? 6.574 -14.173 -1.636 1.00 91.56 171 SER A CA 1
ATOM 1325 C C . SER A 1 171 ? 7.329 -13.385 -2.702 1.00 91.56 171 SER A C 1
ATOM 1327 O O . SER A 1 171 ? 7.362 -13.754 -3.881 1.00 91.56 171 SER A O 1
ATOM 1329 N N . MET A 1 172 ? 7.987 -12.307 -2.287 1.00 86.38 172 MET A N 1
ATOM 1330 C CA . MET A 1 172 ? 9.007 -11.657 -3.108 1.00 86.38 172 MET A CA 1
ATOM 1331 C C . MET A 1 172 ? 10.277 -12.503 -3.230 1.00 86.38 172 MET A C 1
ATOM 1333 O O . MET A 1 172 ? 11.038 -12.320 -4.175 1.00 86.38 172 MET A O 1
ATOM 1337 N N . THR A 1 173 ? 10.503 -13.412 -2.279 1.00 79.19 173 THR A N 1
ATOM 1338 C CA . THR A 1 173 ? 11.661 -14.319 -2.249 1.00 79.19 173 THR A CA 1
ATOM 1339 C C . THR A 1 173 ? 11.476 -15.578 -3.093 1.00 79.19 173 THR A C 1
ATOM 1341 O O . THR A 1 173 ? 12.429 -16.329 -3.252 1.00 79.19 173 THR A O 1
ATOM 1344 N N . ASP A 1 174 ? 10.273 -15.820 -3.621 1.00 68.81 174 ASP A N 1
ATOM 1345 C CA . ASP A 1 174 ? 9.973 -16.968 -4.496 1.00 68.81 174 ASP A CA 1
ATOM 1346 C C . ASP A 1 174 ? 10.360 -16.694 -5.969 1.00 68.81 174 ASP A C 1
ATOM 1348 O O . ASP A 1 174 ? 9.972 -17.439 -6.876 1.00 68.81 174 ASP A O 1
ATOM 1352 N N . ALA A 1 175 ? 11.042 -15.570 -6.216 1.00 53.28 175 ALA A N 1
ATOM 1353 C CA . ALA A 1 175 ? 11.438 -15.066 -7.527 1.00 53.28 175 ALA A CA 1
ATOM 1354 C C . ALA A 1 175 ? 12.850 -15.507 -7.924 1.00 53.28 175 ALA A C 1
ATOM 1356 O O . ALA A 1 175 ? 13.757 -15.451 -7.065 1.00 53.28 175 ALA A O 1
#

Radius of gyration: 16.7 Å; Cα contacts (8 Å, |Δi|>4): 218; chains: 1; bounding box: 32×36×49 Å

Sequence (175 aa):
RRGGLIGRSLAGVDRELLLRAVCVGLQNEDGRARGSLGSIYANLNYDEIKPFLPAIHQAIVEPAPSGIMFASGIRLSGVELLAKHRIREGMPLCIQIMEIDKWGKKDRIKRCLKTLEMYGSAAKSVLPELRQLEKDLQAH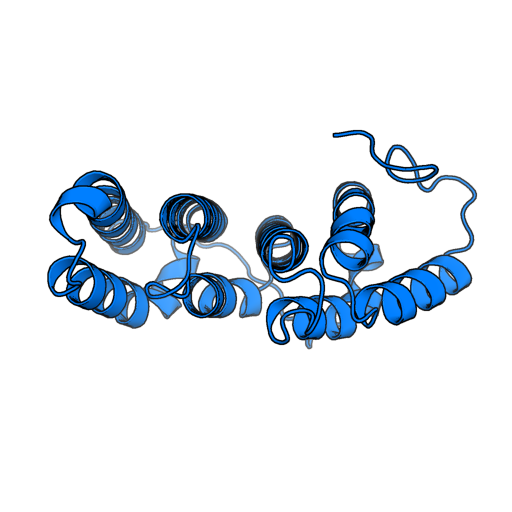REARMLTPVIQQVTALIQKIDDGTDSVELRSMTDA

Nearest PDB structures (foldseek):
  4cb9-assembly1_A  TM=5.753E-01  e=5.219E+00  Homo sapiens
  8eic-assembly1_A  TM=3.841E-01  e=3.723E+00  Homo sapiens
  8e12-assembly1_A  TM=2.125E-01  e=5.149E-01  synthetic construct
  6jfl-assembly4_D  TM=2.753E-01  e=8.057E+00  Homo sapiens

Foldseek 3Di:
DPLPPPLVHCPPPDLVVVLVVLLVQLLDLALVSNLSCLSVLVHDDPVSCLSVLVSLVCLLQDFRNHNNVRRVNSNLSSLLSLLVQQALVSLVSLLVSLPVVDPPSLVSLVSSLVSLVSNFLSSVVCLVVLVVVLVCLCVDPCNVVCVVSSVSSVVSSVRNVPTDDDDDHDHSVVD